Protein AF-A0A378UZX4-F1 (afdb_monomer_lite)

Organism: Mycolicibacterium fortuitum (NCBI:txid1766)

pLDDT: mean 87.44, std 15.06, range [52.16, 98.56]

Sequence (118 aa):
MTPGDQLRADMVAALAHAATEAGRPLEYDERETRTIEHAAAAADRAEQLRALWAAELAGDTRASVAVKIAAELRLCERHVTELLARINPGPGQVKSEQHQRAARARWDRDPLRRRGPA

Secondary structure (DSSP, 8-state):
--HHHHHHHHHHHHHHHHHHHHTS-----HHHHHHHHHHHHHHHHHHHHHHHHHHHHHTT--HHHHHHHHHHHHHHHHHHHHHHTT---SS-----HHHHHHHHHHHTT-GGGS----

Structure (mmCIF, N/CA/C/O backbone):
data_AF-A0A378UZX4-F1
#
_entry.id   AF-A0A378UZX4-F1
#
loop_
_atom_site.group_PDB
_atom_site.id
_atom_site.type_symbol
_atom_site.label_atom_id
_atom_site.label_alt_id
_atom_site.label_comp_id
_atom_site.label_asym_id
_atom_site.label_entity_id
_atom_site.label_seq_id
_atom_site.pdbx_PDB_ins_code
_atom_site.Cartn_x
_atom_site.Cartn_y
_atom_site.Cartn_z
_atom_site.occupancy
_atom_site.B_iso_or_equiv
_atom_site.auth_seq_id
_atom_site.auth_comp_id
_atom_site.auth_asym_id
_atom_site.auth_atom_id
_atom_site.pdbx_PDB_model_num
ATOM 1 N N . MET A 1 1 ? -9.689 -11.599 -2.883 1.00 86.25 1 MET A N 1
ATOM 2 C CA . MET A 1 1 ? -8.578 -10.737 -3.316 1.00 86.25 1 MET A CA 1
ATOM 3 C C . MET A 1 1 ? -8.388 -9.696 -2.237 1.00 86.25 1 MET A C 1
ATOM 5 O O . MET A 1 1 ? -9.366 -9.034 -1.902 1.00 86.25 1 MET A O 1
ATOM 9 N N . THR A 1 2 ? -7.213 -9.642 -1.617 1.00 97.19 2 THR A N 1
ATOM 10 C CA . THR A 1 2 ? -6.923 -8.632 -0.589 1.00 97.19 2 THR A CA 1
ATOM 11 C C . THR A 1 2 ? -6.498 -7.307 -1.238 1.00 97.19 2 THR A C 1
ATOM 13 O O . THR A 1 2 ? -6.175 -7.289 -2.430 1.00 97.19 2 THR A O 1
ATOM 16 N N . PRO A 1 3 ? -6.473 -6.181 -0.504 1.00 97.88 3 PRO A N 1
ATOM 17 C CA . PRO A 1 3 ? -5.925 -4.933 -1.037 1.00 97.88 3 PRO A CA 1
ATOM 18 C C . PRO A 1 3 ? -4.454 -5.040 -1.453 1.00 97.88 3 PRO A C 1
ATOM 20 O O . PRO A 1 3 ? -4.058 -4.420 -2.436 1.00 97.88 3 PRO A O 1
ATOM 23 N N . GLY A 1 4 ? -3.657 -5.857 -0.762 1.00 97.88 4 GLY A N 1
ATOM 24 C CA . GLY A 1 4 ? -2.294 -6.180 -1.170 1.00 97.88 4 GLY A CA 1
ATOM 25 C C . GLY A 1 4 ? -2.237 -6.919 -2.508 1.00 97.88 4 GLY A C 1
ATOM 26 O O . GLY A 1 4 ? -1.431 -6.557 -3.363 1.00 97.88 4 GLY A O 1
ATOM 27 N N . ASP A 1 5 ? -3.120 -7.898 -2.738 1.00 98.38 5 ASP A N 1
ATOM 28 C CA . ASP A 1 5 ? -3.220 -8.585 -4.034 1.00 98.38 5 ASP A CA 1
ATOM 29 C C . ASP A 1 5 ? -3.590 -7.618 -5.165 1.00 98.38 5 ASP A C 1
ATOM 31 O O . ASP A 1 5 ? -2.976 -7.656 -6.233 1.00 98.38 5 ASP A O 1
ATOM 35 N N . GLN A 1 6 ? -4.561 -6.732 -4.920 1.00 98.38 6 GLN A N 1
ATOM 36 C CA . GLN A 1 6 ? -4.964 -5.714 -5.890 1.00 98.38 6 GLN A CA 1
ATOM 37 C C . GLN A 1 6 ? -3.802 -4.768 -6.206 1.00 98.38 6 GLN A C 1
ATOM 39 O O . GLN A 1 6 ? -3.516 -4.529 -7.374 1.00 98.38 6 GLN A O 1
ATOM 44 N N . LEU A 1 7 ? -3.080 -4.296 -5.185 1.00 98.00 7 LEU A N 1
ATOM 45 C CA . LEU A 1 7 ? -1.915 -3.433 -5.372 1.00 98.00 7 LEU A CA 1
ATOM 46 C C . LEU A 1 7 ? -0.854 -4.116 -6.242 1.00 98.00 7 LEU A C 1
ATOM 48 O O . LEU A 1 7 ? -0.331 -3.497 -7.165 1.00 98.00 7 LEU A O 1
ATOM 52 N N . ARG A 1 8 ? -0.548 -5.399 -5.999 1.00 98.06 8 ARG A N 1
ATOM 53 C CA . ARG A 1 8 ? 0.391 -6.146 -6.855 1.00 98.06 8 ARG A CA 1
ATOM 54 C C . ARG A 1 8 ? -0.100 -6.212 -8.301 1.00 98.06 8 ARG A C 1
ATOM 56 O O . ARG A 1 8 ? 0.696 -5.995 -9.213 1.00 98.06 8 ARG A O 1
ATOM 63 N N . ALA A 1 9 ? -1.386 -6.489 -8.510 1.00 97.94 9 ALA A N 1
ATOM 64 C CA . ALA A 1 9 ? -1.979 -6.537 -9.844 1.00 97.94 9 ALA A CA 1
ATOM 65 C C . ALA A 1 9 ? -1.876 -5.182 -10.565 1.00 97.94 9 ALA A C 1
ATOM 67 O O . ALA A 1 9 ? -1.484 -5.141 -11.732 1.00 97.94 9 ALA A O 1
ATOM 68 N N . ASP A 1 10 ? -2.135 -4.080 -9.858 1.00 97.44 10 ASP A N 1
ATOM 69 C CA . ASP A 1 10 ? -2.022 -2.722 -10.396 1.00 97.44 10 ASP A CA 1
ATOM 70 C C . ASP A 1 10 ? -0.577 -2.396 -10.801 1.00 97.44 10 ASP A C 1
ATOM 72 O O . ASP A 1 10 ? -0.341 -1.837 -11.873 1.00 97.44 10 ASP A O 1
ATOM 76 N N . MET A 1 11 ? 0.411 -2.801 -9.994 1.00 97.00 11 MET A N 1
ATOM 77 C CA . MET A 1 11 ? 1.828 -2.607 -10.325 1.00 97.00 11 MET A CA 1
ATOM 78 C C . MET A 1 11 ? 2.262 -3.439 -11.539 1.00 97.00 11 MET A C 1
ATOM 80 O O . MET A 1 11 ? 2.994 -2.943 -12.394 1.00 97.00 11 MET A O 1
ATOM 84 N N . VAL A 1 12 ? 1.785 -4.682 -11.665 1.00 96.56 12 VAL A N 1
ATOM 85 C CA . VAL A 1 12 ? 2.031 -5.514 -12.857 1.00 96.56 12 VAL A CA 1
ATOM 86 C C . VAL A 1 12 ? 1.423 -4.868 -14.103 1.00 96.56 12 VAL A C 1
ATOM 88 O O . VAL A 1 12 ? 2.085 -4.787 -15.139 1.00 96.56 12 VAL A O 1
ATOM 91 N N . ALA A 1 13 ? 0.192 -4.360 -14.005 1.00 96.50 13 ALA A N 1
ATOM 92 C CA . ALA A 1 13 ? -0.466 -3.659 -15.102 1.00 96.50 13 ALA A CA 1
ATOM 93 C C . ALA A 1 13 ? 0.292 -2.379 -15.498 1.00 96.50 13 ALA A C 1
ATOM 95 O O . ALA A 1 13 ? 0.497 -2.127 -16.688 1.00 96.50 13 ALA A O 1
ATOM 96 N N . ALA A 1 14 ? 0.770 -1.608 -14.516 1.00 95.44 14 ALA A N 1
ATOM 97 C CA . ALA A 1 14 ? 1.564 -0.405 -14.750 1.00 95.44 14 ALA A CA 1
ATOM 98 C C . ALA A 1 14 ? 2.893 -0.711 -15.464 1.00 95.44 14 ALA A C 1
ATOM 100 O O . ALA A 1 14 ? 3.254 -0.011 -16.411 1.00 95.44 14 ALA A O 1
ATOM 101 N N . LEU A 1 15 ? 3.601 -1.773 -15.061 1.00 95.19 15 LEU A N 1
ATOM 102 C CA . LEU A 1 15 ? 4.842 -2.209 -15.710 1.00 95.19 15 LEU A CA 1
ATOM 103 C C . LEU A 1 15 ? 4.599 -2.687 -17.149 1.00 95.19 15 LEU A C 1
ATOM 105 O O . LEU A 1 15 ? 5.359 -2.339 -18.051 1.00 95.19 15 LEU A O 1
ATOM 109 N N . ALA A 1 16 ? 3.527 -3.449 -17.382 1.00 95.06 16 ALA A N 1
ATOM 110 C CA . ALA A 1 16 ? 3.164 -3.927 -18.716 1.00 95.06 16 ALA A CA 1
ATOM 111 C C . ALA A 1 16 ? 2.821 -2.770 -19.669 1.00 95.06 16 ALA A C 1
ATOM 113 O O . ALA A 1 16 ? 3.238 -2.765 -20.833 1.00 95.06 16 ALA A O 1
ATOM 114 N N . HIS A 1 17 ? 2.101 -1.762 -19.169 1.00 94.12 17 HIS A N 1
ATOM 115 C CA . HIS A 1 17 ? 1.820 -0.544 -19.922 1.00 94.12 17 HIS A CA 1
ATOM 116 C C . HIS A 1 17 ? 3.115 0.196 -20.283 1.00 94.12 17 HIS A C 1
ATOM 118 O O . HIS A 1 17 ? 3.369 0.458 -21.458 1.00 94.12 17 HIS A O 1
ATOM 124 N N . ALA A 1 18 ? 3.988 0.426 -19.302 1.00 93.75 18 ALA A N 1
ATOM 125 C CA . ALA A 1 18 ? 5.266 1.092 -19.517 1.00 93.75 18 ALA A CA 1
ATOM 126 C C . ALA A 1 18 ? 6.206 0.324 -20.467 1.00 93.75 18 ALA A C 1
ATOM 128 O O . ALA A 1 18 ? 6.911 0.933 -21.272 1.00 93.75 18 ALA A O 1
ATOM 129 N N . ALA A 1 19 ? 6.208 -1.011 -20.415 1.00 92.12 19 ALA A N 1
ATOM 130 C CA . ALA A 1 19 ? 6.962 -1.852 -21.345 1.00 92.12 19 ALA A CA 1
ATOM 131 C C . ALA A 1 19 ? 6.453 -1.701 -22.788 1.00 92.12 19 ALA A C 1
ATOM 133 O O . ALA A 1 19 ? 7.247 -1.639 -23.730 1.00 92.12 19 ALA A O 1
ATOM 134 N N . THR A 1 20 ? 5.131 -1.580 -22.952 1.00 94.50 20 THR A N 1
ATOM 135 C CA . THR A 1 20 ? 4.498 -1.312 -24.250 1.00 94.50 20 THR A CA 1
ATOM 136 C C . THR A 1 20 ? 4.932 0.049 -24.793 1.00 94.50 20 THR A C 1
ATOM 138 O O . THR A 1 20 ? 5.377 0.131 -25.935 1.00 94.50 20 THR A O 1
ATOM 141 N N . GLU A 1 21 ? 4.882 1.102 -23.972 1.00 93.56 21 GLU A N 1
ATOM 142 C CA . GLU A 1 21 ? 5.323 2.447 -24.371 1.00 93.56 21 GLU A CA 1
ATOM 143 C C . GLU A 1 21 ? 6.824 2.510 -24.692 1.00 93.56 21 GLU A C 1
ATOM 145 O O . GLU A 1 21 ? 7.241 3.194 -25.626 1.00 93.56 21 GLU A O 1
ATOM 150 N N . ALA A 1 22 ? 7.650 1.769 -23.950 1.00 91.38 22 ALA A N 1
ATOM 151 C CA . ALA A 1 22 ? 9.093 1.711 -24.167 1.00 91.38 22 ALA A CA 1
ATOM 152 C C . ALA A 1 22 ? 9.506 0.832 -25.364 1.00 91.38 22 ALA A C 1
ATOM 154 O O . ALA A 1 22 ? 10.683 0.837 -25.736 1.00 91.38 22 ALA A O 1
ATOM 155 N N . GLY A 1 23 ? 8.584 0.047 -25.938 1.00 93.69 23 GLY A N 1
ATOM 156 C CA . GLY A 1 23 ? 8.861 -0.885 -27.036 1.00 93.69 23 GLY A CA 1
ATOM 157 C C . GLY A 1 23 ? 9.819 -2.026 -26.667 1.00 93.69 23 GLY A C 1
ATOM 158 O O . GLY A 1 23 ? 10.449 -2.612 -27.547 1.00 93.69 23 GLY A O 1
ATOM 159 N N . ARG A 1 24 ? 9.977 -2.324 -25.372 1.00 89.44 24 ARG A N 1
ATOM 160 C CA . ARG A 1 24 ? 10.872 -3.370 -24.854 1.00 89.44 24 ARG A CA 1
ATOM 161 C C . ARG A 1 24 ? 10.356 -3.910 -23.518 1.00 89.44 24 ARG A C 1
ATOM 163 O O . ARG A 1 24 ? 9.715 -3.156 -22.788 1.00 89.44 24 ARG A O 1
ATOM 170 N N . PRO A 1 25 ? 10.670 -5.166 -23.153 1.00 89.88 25 PRO A N 1
ATOM 171 C CA . PRO A 1 25 ? 10.310 -5.689 -21.840 1.00 89.88 25 PRO A CA 1
ATOM 172 C C . PRO A 1 25 ? 10.970 -4.868 -20.726 1.00 89.88 25 PRO A C 1
ATOM 174 O O . PRO A 1 25 ? 12.130 -4.459 -20.840 1.00 89.88 25 PRO A O 1
ATOM 177 N N . LEU A 1 26 ? 10.212 -4.637 -19.656 1.00 91.94 26 LEU A N 1
ATOM 178 C CA . LEU A 1 26 ? 10.670 -4.022 -18.417 1.00 91.94 26 LEU A CA 1
ATOM 179 C C . LEU A 1 26 ? 10.394 -4.985 -17.267 1.00 91.94 26 LEU A C 1
ATOM 181 O O . LEU A 1 26 ? 9.415 -5.728 -17.292 1.00 91.94 26 LEU A O 1
ATOM 185 N N . GLU A 1 27 ? 11.256 -4.943 -16.262 1.00 91.88 27 GLU A N 1
ATOM 186 C CA . GLU A 1 27 ? 11.160 -5.750 -15.052 1.00 91.88 27 GLU A CA 1
ATOM 187 C C . GLU A 1 27 ? 11.459 -4.853 -13.855 1.00 91.88 27 GLU A C 1
ATOM 189 O O . GLU A 1 27 ? 12.328 -3.980 -13.937 1.00 91.88 27 GLU A O 1
ATOM 194 N N . TYR A 1 28 ? 10.747 -5.074 -12.750 1.00 91.38 28 TYR A N 1
ATOM 195 C CA . TYR A 1 28 ? 11.121 -4.468 -11.479 1.00 91.38 28 TYR A CA 1
ATOM 196 C C . TYR A 1 28 ? 12.413 -5.088 -10.976 1.00 91.38 28 TYR A C 1
ATOM 198 O O . TYR A 1 28 ? 12.582 -6.309 -10.999 1.00 91.38 28 TYR A O 1
ATOM 206 N N . ASP A 1 29 ? 13.308 -4.251 -10.461 1.00 91.12 29 ASP A N 1
ATOM 207 C CA . ASP A 1 29 ? 14.477 -4.771 -9.768 1.00 91.12 29 ASP A CA 1
ATOM 208 C C . ASP A 1 29 ? 14.089 -5.407 -8.413 1.00 91.12 29 ASP A C 1
ATOM 210 O O . ASP A 1 29 ? 12.951 -5.325 -7.931 1.00 91.12 29 ASP A O 1
ATOM 214 N N . GLU A 1 30 ? 15.044 -6.077 -7.765 1.00 91.19 30 GLU A N 1
ATOM 215 C CA . GLU A 1 30 ? 14.804 -6.740 -6.479 1.00 91.19 30 GLU A CA 1
ATOM 216 C C . GLU A 1 30 ? 14.361 -5.749 -5.385 1.00 91.19 30 GLU A C 1
ATOM 218 O O . GLU A 1 30 ? 13.541 -6.079 -4.523 1.00 91.19 30 GLU A O 1
ATOM 223 N N . ARG A 1 31 ? 14.878 -4.514 -5.412 1.00 93.12 31 ARG A N 1
ATOM 224 C CA . ARG A 1 31 ? 14.532 -3.475 -4.434 1.00 93.12 31 ARG A CA 1
ATOM 225 C C . ARG A 1 31 ? 13.099 -3.001 -4.653 1.00 93.12 31 ARG A C 1
ATOM 227 O O . ARG A 1 31 ? 12.370 -2.825 -3.677 1.00 93.12 31 ARG A O 1
ATOM 234 N N . GLU A 1 32 ? 12.698 -2.778 -5.895 1.00 94.06 32 GLU A N 1
ATOM 235 C CA . GLU A 1 32 ? 11.339 -2.399 -6.278 1.00 94.06 32 GLU A CA 1
ATOM 236 C C . GLU A 1 32 ? 10.356 -3.510 -5.930 1.00 94.06 32 GLU A C 1
ATOM 238 O O . GLU A 1 32 ? 9.370 -3.241 -5.254 1.00 94.06 32 GLU A O 1
ATOM 243 N N . THR A 1 33 ? 10.692 -4.762 -6.240 1.00 95.38 33 THR A N 1
ATOM 244 C CA . THR A 1 33 ? 9.887 -5.931 -5.861 1.00 95.38 33 THR A CA 1
ATOM 245 C C . THR A 1 33 ? 9.663 -5.986 -4.347 1.00 95.38 33 THR A C 1
ATOM 247 O O . THR A 1 33 ? 8.527 -6.061 -3.885 1.00 95.38 33 THR A O 1
ATOM 250 N N . ARG A 1 34 ? 10.724 -5.845 -3.538 1.00 96.44 34 ARG A N 1
ATOM 251 C CA . ARG A 1 34 ? 10.593 -5.793 -2.067 1.00 96.44 34 ARG A CA 1
ATOM 252 C C . ARG A 1 34 ? 9.776 -4.589 -1.587 1.00 96.44 34 ARG A C 1
ATOM 254 O O . ARG A 1 34 ? 9.056 -4.689 -0.598 1.00 96.44 34 ARG A O 1
ATOM 261 N N . THR A 1 35 ? 9.888 -3.452 -2.271 1.00 97.06 35 THR A N 1
ATOM 262 C CA . THR A 1 35 ? 9.122 -2.237 -1.952 1.00 97.06 35 THR A CA 1
ATOM 263 C C . THR A 1 35 ? 7.630 -2.448 -2.218 1.00 97.06 35 THR A C 1
ATOM 265 O O . THR A 1 35 ? 6.815 -2.072 -1.377 1.00 97.06 35 THR A O 1
ATOM 268 N N . ILE A 1 36 ? 7.279 -3.106 -3.329 1.00 97.69 36 ILE A N 1
ATOM 269 C CA . ILE A 1 36 ? 5.903 -3.499 -3.668 1.00 97.69 36 ILE A CA 1
ATOM 270 C C . ILE A 1 36 ? 5.352 -4.457 -2.610 1.00 97.69 36 ILE A C 1
ATOM 272 O O . ILE A 1 36 ? 4.254 -4.234 -2.111 1.00 97.69 36 ILE A O 1
ATOM 276 N N . GLU A 1 37 ? 6.122 -5.467 -2.199 1.00 98.25 37 GLU A N 1
ATOM 277 C CA . GLU A 1 37 ? 5.685 -6.412 -1.162 1.00 98.25 37 GLU A CA 1
ATOM 278 C C . GLU A 1 37 ? 5.427 -5.734 0.189 1.00 98.25 37 GLU A C 1
ATOM 280 O O . GLU A 1 37 ? 4.425 -6.009 0.850 1.00 98.25 37 GLU A O 1
ATOM 285 N N . HIS A 1 38 ? 6.283 -4.793 0.595 1.00 98.12 38 HIS A N 1
ATOM 286 C CA . HIS A 1 38 ? 6.046 -4.013 1.809 1.00 98.12 38 HIS A CA 1
ATOM 287 C C . HIS A 1 38 ? 4.805 -3.116 1.693 1.00 98.12 38 HIS A C 1
ATOM 289 O O . HIS A 1 38 ? 4.050 -2.997 2.660 1.00 98.12 38 HIS A O 1
ATOM 295 N N . ALA A 1 39 ? 4.567 -2.515 0.523 1.00 98.38 39 ALA A N 1
ATOM 296 C CA . ALA A 1 39 ? 3.374 -1.709 0.280 1.00 98.38 39 ALA A CA 1
ATOM 297 C C . ALA A 1 39 ? 2.104 -2.574 0.317 1.00 98.38 39 ALA A C 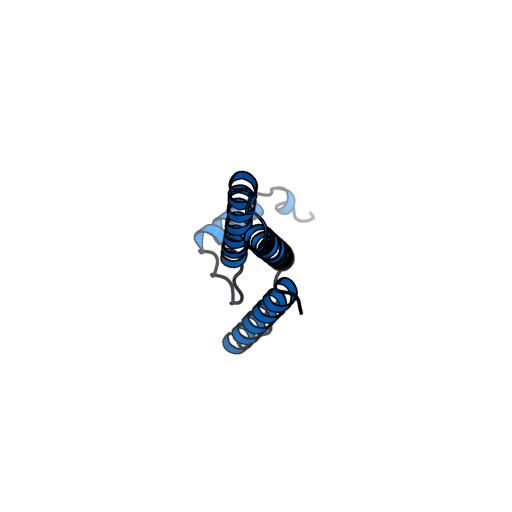1
ATOM 299 O O . ALA A 1 39 ? 1.127 -2.197 0.962 1.00 98.38 39 ALA A O 1
ATOM 300 N N . ALA A 1 40 ? 2.138 -3.764 -0.288 1.00 98.38 40 ALA A N 1
ATOM 301 C CA . ALA A 1 40 ? 1.041 -4.726 -0.253 1.00 98.38 40 ALA A CA 1
ATOM 302 C C . ALA A 1 40 ? 0.716 -5.162 1.187 1.00 98.38 40 ALA A C 1
ATOM 304 O O . ALA A 1 40 ? -0.437 -5.093 1.610 1.00 98.38 40 ALA A O 1
ATOM 305 N N . ALA A 1 41 ? 1.734 -5.507 1.982 1.00 98.38 41 ALA A N 1
ATOM 306 C CA . ALA A 1 41 ? 1.546 -5.879 3.384 1.00 98.38 41 ALA A CA 1
ATOM 307 C C . ALA A 1 41 ? 0.963 -4.731 4.234 1.00 98.38 41 ALA A C 1
ATOM 309 O O . ALA A 1 41 ? 0.151 -4.964 5.132 1.00 98.38 41 ALA A O 1
ATOM 310 N N . ALA A 1 42 ? 1.358 -3.483 3.959 1.00 98.44 42 ALA A N 1
ATOM 311 C CA . ALA A 1 42 ? 0.788 -2.310 4.617 1.00 98.44 42 ALA A CA 1
ATOM 312 C C . ALA A 1 42 ? -0.677 -2.069 4.209 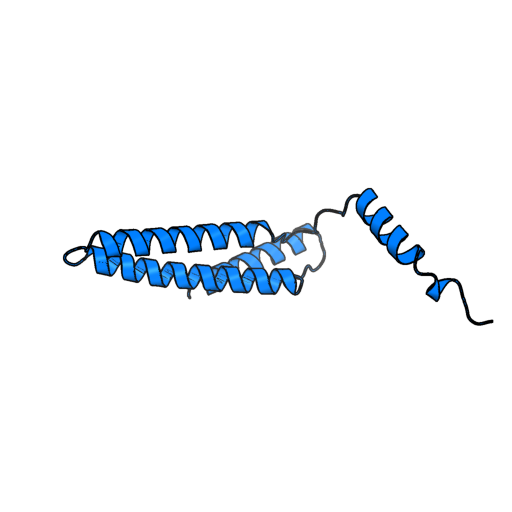1.00 98.44 42 ALA A C 1
ATOM 314 O O . ALA A 1 42 ? -1.492 -1.716 5.063 1.00 98.44 42 ALA A O 1
ATOM 315 N N . ALA A 1 43 ? -1.030 -2.310 2.943 1.00 98.56 43 ALA A N 1
ATOM 316 C CA . ALA A 1 43 ? -2.407 -2.232 2.458 1.00 98.56 43 ALA A CA 1
ATOM 317 C C . ALA A 1 43 ? -3.309 -3.299 3.107 1.00 98.56 43 ALA A C 1
ATOM 319 O O . ALA A 1 43 ? -4.408 -2.978 3.559 1.00 98.56 43 ALA A O 1
ATOM 320 N N . ASP A 1 44 ? -2.827 -4.537 3.241 1.00 98.56 44 ASP A N 1
ATOM 321 C CA . ASP A 1 44 ? -3.555 -5.607 3.936 1.00 98.56 44 ASP A CA 1
ATOM 322 C C . ASP A 1 44 ? -3.772 -5.282 5.419 1.00 98.56 44 ASP A C 1
ATOM 324 O O . ASP A 1 44 ? -4.855 -5.498 5.968 1.00 98.56 44 ASP A O 1
ATOM 328 N N . ARG A 1 45 ? -2.761 -4.705 6.081 1.00 98.44 45 ARG A N 1
ATOM 329 C CA . ARG A 1 45 ? -2.891 -4.259 7.474 1.00 98.44 45 ARG A CA 1
ATOM 330 C C . ARG A 1 45 ? -3.889 -3.113 7.618 1.00 98.44 45 ARG A C 1
ATOM 332 O O . ARG A 1 45 ? -4.671 -3.115 8.567 1.00 98.44 45 ARG A O 1
ATOM 339 N N . ALA A 1 46 ? -3.890 -2.159 6.686 1.00 98.38 46 ALA A N 1
ATOM 340 C CA . ALA A 1 46 ? -4.881 -1.088 6.664 1.00 98.38 46 ALA A CA 1
ATOM 341 C C . ALA A 1 46 ? -6.304 -1.661 6.589 1.00 98.38 46 ALA A C 1
ATOM 343 O O . ALA A 1 46 ? -7.186 -1.203 7.310 1.00 98.38 46 ALA A O 1
ATOM 344 N N . GLU A 1 47 ? -6.518 -2.710 5.796 1.00 98.44 47 GLU A N 1
ATOM 345 C CA . GLU A 1 47 ? -7.823 -3.365 5.688 1.00 98.44 47 GLU A CA 1
ATOM 346 C C . GLU A 1 47 ? -8.272 -4.031 6.990 1.00 98.44 47 GLU A C 1
ATOM 348 O O . GLU A 1 47 ? -9.401 -3.838 7.441 1.00 98.44 47 GLU A O 1
ATOM 353 N N . GLN A 1 48 ? -7.362 -4.740 7.659 1.00 98.19 48 GLN A N 1
ATOM 354 C CA . GLN A 1 48 ? -7.631 -5.311 8.981 1.00 98.19 48 GLN A CA 1
ATOM 355 C C . GLN A 1 48 ? -8.004 -4.219 9.996 1.00 98.19 48 GLN A C 1
ATOM 357 O O . GLN A 1 48 ? -8.949 -4.376 10.770 1.00 98.19 48 GLN A O 1
ATOM 362 N N . LEU A 1 49 ? -7.299 -3.085 9.971 1.00 98.19 49 LEU A N 1
ATOM 363 C CA . LEU A 1 49 ? -7.582 -1.942 10.841 1.00 98.19 49 LEU A CA 1
ATOM 364 C C . LEU A 1 49 ? -8.920 -1.275 10.515 1.00 98.19 49 LEU A C 1
ATOM 366 O O . LEU A 1 49 ? -9.610 -0.859 11.443 1.00 98.19 49 LEU A O 1
ATOM 370 N N . ARG A 1 50 ? -9.328 -1.204 9.241 1.00 98.06 50 ARG A N 1
ATOM 371 C CA . ARG A 1 50 ? -10.664 -0.715 8.854 1.00 98.06 50 ARG A CA 1
ATOM 372 C C . ARG A 1 50 ? -11.768 -1.608 9.400 1.00 98.06 50 ARG A C 1
ATOM 374 O O . ARG A 1 50 ? -12.755 -1.087 9.915 1.00 98.06 50 ARG A O 1
ATOM 381 N N . ALA A 1 51 ? -11.585 -2.927 9.355 1.00 97.38 51 ALA A N 1
ATOM 382 C CA . ALA A 1 51 ? -12.538 -3.863 9.942 1.00 97.38 51 ALA A CA 1
ATOM 383 C C . ALA A 1 51 ? -12.650 -3.674 11.468 1.00 97.38 51 ALA A C 1
ATOM 385 O O . ALA A 1 51 ? -13.755 -3.605 12.006 1.00 97.38 51 ALA A O 1
ATOM 386 N N . LEU A 1 52 ? -11.517 -3.510 12.163 1.00 97.06 52 LEU A N 1
ATOM 387 C CA . LEU A 1 52 ? -11.494 -3.225 13.604 1.00 97.06 52 LEU A CA 1
ATOM 388 C C . LEU A 1 52 ? -12.117 -1.868 13.945 1.00 97.06 52 LEU A C 1
ATOM 390 O O . LEU A 1 52 ? -12.851 -1.757 14.923 1.00 97.06 52 LEU A O 1
ATOM 394 N N . TRP A 1 53 ? -11.846 -0.844 13.137 1.00 96.94 53 TRP A N 1
ATOM 395 C CA . TRP A 1 53 ? -12.447 0.479 13.276 1.00 96.94 53 TRP A CA 1
ATOM 396 C C . TRP A 1 53 ? -13.970 0.406 13.155 1.00 96.94 53 TRP A C 1
ATOM 398 O O . TRP A 1 53 ? -14.677 0.918 14.018 1.00 96.94 53 TRP A O 1
ATOM 408 N N . ALA A 1 54 ? -14.476 -0.275 12.124 1.00 96.81 54 ALA A N 1
ATOM 409 C CA . ALA A 1 54 ? -15.907 -0.465 11.924 1.00 96.81 54 ALA A CA 1
ATOM 410 C C . ALA A 1 54 ? -16.555 -1.220 13.096 1.00 96.81 54 ALA A C 1
ATOM 412 O O . ALA A 1 54 ? -17.622 -0.824 13.560 1.00 96.81 54 ALA A O 1
ATOM 413 N N . ALA A 1 55 ? -15.894 -2.259 13.615 1.00 96.44 55 ALA A N 1
ATOM 414 C CA . ALA A 1 55 ? -16.369 -2.998 14.782 1.00 96.44 55 ALA A CA 1
ATOM 415 C C . ALA A 1 55 ? -16.402 -2.134 16.056 1.00 96.44 55 ALA A C 1
ATOM 417 O O . ALA A 1 55 ? -17.372 -2.196 16.807 1.00 96.44 55 ALA A O 1
ATOM 418 N N . GLU A 1 56 ? -15.380 -1.304 16.291 1.00 96.31 56 GLU A N 1
ATOM 419 C CA . GLU A 1 56 ? -15.346 -0.395 17.445 1.00 96.31 56 GLU A CA 1
ATOM 420 C C . GLU A 1 56 ? -16.458 0.661 17.363 1.00 96.31 56 GLU A C 1
ATOM 422 O O . GLU A 1 56 ? -17.097 0.937 18.376 1.00 96.31 56 GLU A O 1
ATOM 427 N N . LEU A 1 57 ? -16.723 1.202 16.166 1.00 94.75 57 LEU A N 1
ATOM 428 C CA . LEU A 1 57 ? -17.805 2.168 15.936 1.00 94.75 57 LEU A CA 1
ATOM 429 C C . LEU A 1 57 ? -19.210 1.565 16.061 1.00 94.75 57 LEU A C 1
ATOM 431 O O . LEU A 1 57 ? -20.157 2.291 16.347 1.00 94.75 57 LEU A O 1
ATOM 435 N N . ALA A 1 58 ? -19.364 0.262 15.816 1.00 95.31 58 ALA A N 1
ATOM 436 C CA . ALA A 1 58 ? -20.650 -0.424 15.936 1.00 95.31 58 ALA A CA 1
ATOM 437 C C . ALA A 1 58 ? -21.030 -0.755 17.393 1.00 95.31 58 ALA A C 1
ATOM 439 O O . ALA A 1 58 ? -22.196 -1.034 17.666 1.00 95.31 58 ALA A O 1
ATOM 440 N N . GLY A 1 59 ? -20.060 -0.760 18.315 1.00 92.38 59 GLY A N 1
ATOM 441 C CA . GLY A 1 59 ? -20.289 -0.954 19.750 1.00 92.38 59 GLY A CA 1
ATOM 442 C C . GLY A 1 59 ? -20.419 0.364 20.520 1.00 92.38 59 GLY A C 1
ATOM 443 O O . GLY A 1 59 ? -20.691 1.419 19.953 1.00 92.38 59 GLY A O 1
ATOM 444 N N . ASP A 1 60 ? -20.127 0.329 21.823 1.00 89.75 60 ASP A N 1
ATOM 445 C CA . ASP A 1 60 ? -20.161 1.514 22.705 1.00 89.75 60 ASP A CA 1
ATOM 446 C C . ASP A 1 60 ? -19.086 2.573 22.386 1.00 89.75 60 ASP A C 1
ATOM 448 O O . ASP A 1 60 ? -19.032 3.613 23.038 1.00 89.75 60 ASP A O 1
ATOM 452 N N . THR A 1 61 ? -18.222 2.323 21.396 1.00 90.81 61 THR A N 1
ATOM 453 C CA . THR A 1 61 ? -17.161 3.219 20.919 1.00 90.81 61 THR A CA 1
ATOM 454 C C . THR A 1 61 ? -16.294 3.803 22.037 1.00 90.81 61 THR A C 1
ATOM 456 O O . THR A 1 61 ? -16.500 4.903 22.557 1.00 90.81 61 THR A O 1
ATOM 459 N N . ARG A 1 62 ? -15.200 3.118 22.358 1.00 95.94 62 ARG A N 1
ATOM 460 C CA . ARG A 1 62 ? -14.192 3.643 23.281 1.00 95.94 62 ARG A CA 1
ATOM 461 C C . ARG A 1 62 ? -13.312 4.631 22.529 1.00 95.94 62 ARG A C 1
ATOM 463 O O . ARG A 1 62 ? -12.415 4.241 21.781 1.00 95.94 62 ARG A O 1
ATOM 470 N N . ALA A 1 63 ? -13.515 5.924 22.775 1.00 94.50 63 ALA A N 1
ATOM 471 C CA . ALA A 1 63 ? -12.803 7.005 22.084 1.00 94.50 63 ALA A CA 1
ATOM 472 C C . ALA A 1 63 ? -11.268 6.832 22.072 1.00 94.50 63 ALA A C 1
ATOM 474 O O . ALA A 1 63 ? -10.616 7.079 21.059 1.00 94.50 63 ALA A O 1
ATOM 475 N N . SER A 1 64 ? -10.678 6.349 23.170 1.00 96.00 64 SER A N 1
ATOM 476 C CA . SER A 1 64 ? -9.232 6.110 23.268 1.00 96.00 64 SER A CA 1
ATOM 477 C C . SER A 1 64 ? -8.731 4.960 22.386 1.00 96.00 64 SER A C 1
ATOM 479 O O . SER A 1 64 ? -7.580 4.986 21.951 1.00 96.00 64 SER A O 1
ATOM 481 N N . VAL A 1 65 ? -9.570 3.957 22.116 1.00 95.94 65 VAL A N 1
ATOM 482 C CA . VAL A 1 65 ? -9.271 2.843 21.206 1.00 95.94 65 VAL A CA 1
ATOM 483 C C . VAL A 1 65 ? -9.461 3.296 19.767 1.00 95.94 65 VAL A C 1
ATOM 485 O O . VAL A 1 65 ? -8.554 3.117 18.956 1.00 95.94 65 VAL A O 1
ATOM 488 N N . ALA A 1 66 ? -10.575 3.974 19.482 1.00 95.81 66 ALA A N 1
ATOM 489 C CA . ALA A 1 66 ? -10.849 4.550 18.174 1.00 95.81 66 ALA A CA 1
ATOM 490 C C . ALA A 1 66 ? -9.666 5.423 17.714 1.00 95.81 66 ALA A C 1
ATOM 492 O O . ALA A 1 66 ? -9.039 5.135 16.695 1.00 95.81 66 ALA A O 1
ATOM 493 N N . VAL A 1 67 ? -9.258 6.424 18.500 1.00 97.38 67 VAL A N 1
ATOM 494 C CA . VAL A 1 67 ? -8.149 7.324 18.125 1.00 97.38 67 VAL A CA 1
ATOM 495 C C . VAL A 1 67 ? -6.860 6.567 17.769 1.00 97.38 67 VAL A C 1
ATOM 497 O O . VAL A 1 67 ? -6.176 6.961 16.823 1.00 97.38 67 VAL A O 1
ATOM 500 N N . LYS A 1 68 ? -6.544 5.465 18.465 1.00 98.00 68 LYS A N 1
ATOM 501 C CA . LYS A 1 68 ? -5.370 4.626 18.164 1.00 98.00 68 LYS A CA 1
ATOM 502 C C . LYS A 1 68 ? -5.510 3.902 16.828 1.00 98.00 68 LYS A C 1
ATOM 504 O O . LYS A 1 68 ? -4.579 3.943 16.030 1.00 98.00 68 LYS A O 1
ATOM 509 N N . ILE A 1 69 ? -6.668 3.294 16.565 1.00 98.12 69 ILE A N 1
ATOM 510 C CA . ILE A 1 69 ? -6.932 2.613 15.290 1.00 98.12 69 ILE A CA 1
ATOM 511 C C . ILE A 1 69 ? -6.857 3.618 14.134 1.00 98.12 69 ILE A C 1
ATOM 513 O O . ILE A 1 69 ? -6.172 3.367 13.147 1.00 98.12 69 ILE A O 1
ATOM 517 N N . ALA A 1 70 ? -7.483 4.790 14.276 1.00 97.81 70 ALA A N 1
ATOM 518 C CA . ALA A 1 70 ? -7.428 5.838 13.258 1.00 97.81 70 ALA A CA 1
ATOM 519 C C . ALA A 1 70 ? -6.001 6.350 13.013 1.00 97.81 70 ALA A C 1
ATOM 521 O O . ALA A 1 70 ? -5.644 6.671 11.880 1.00 97.81 70 ALA A O 1
ATOM 522 N N . ALA A 1 71 ? -5.181 6.458 14.061 1.00 98.38 71 ALA A N 1
ATOM 523 C CA . ALA A 1 71 ? -3.782 6.842 13.918 1.00 98.38 71 ALA A CA 1
ATOM 524 C C . ALA A 1 71 ? -2.984 5.793 13.133 1.00 98.38 71 ALA A C 1
ATOM 526 O O . ALA A 1 71 ? -2.279 6.159 12.194 1.00 98.38 71 ALA A O 1
ATOM 527 N N . GLU A 1 72 ? -3.139 4.511 13.468 1.00 98.44 72 GLU A N 1
ATOM 528 C CA . GLU A 1 72 ? -2.448 3.420 12.777 1.00 98.44 72 GLU A CA 1
ATOM 529 C C . GLU A 1 72 ? -2.907 3.279 11.319 1.00 98.44 72 GLU A C 1
ATOM 531 O O . GLU A 1 72 ? -2.088 3.063 10.426 1.00 98.44 72 GLU A O 1
ATOM 536 N N . LEU A 1 73 ? -4.201 3.486 11.049 1.00 98.19 73 LEU A N 1
ATOM 537 C CA . LEU A 1 73 ? -4.739 3.464 9.691 1.00 98.19 73 LEU A CA 1
ATOM 538 C C . LEU A 1 73 ? -4.075 4.536 8.814 1.00 98.19 73 LEU A C 1
ATOM 540 O O . LEU A 1 73 ? -3.546 4.219 7.750 1.00 98.19 73 LEU A O 1
ATOM 544 N N . ARG A 1 74 ? -4.001 5.782 9.304 1.00 98.31 74 ARG A N 1
ATOM 545 C CA . ARG A 1 74 ? -3.311 6.875 8.595 1.00 98.31 74 ARG A CA 1
ATOM 546 C C . ARG A 1 74 ? -1.823 6.593 8.390 1.00 98.31 74 ARG A C 1
ATOM 548 O O . ARG A 1 74 ? -1.263 6.999 7.374 1.00 98.31 74 ARG A O 1
ATOM 555 N N . LEU A 1 75 ? -1.168 5.9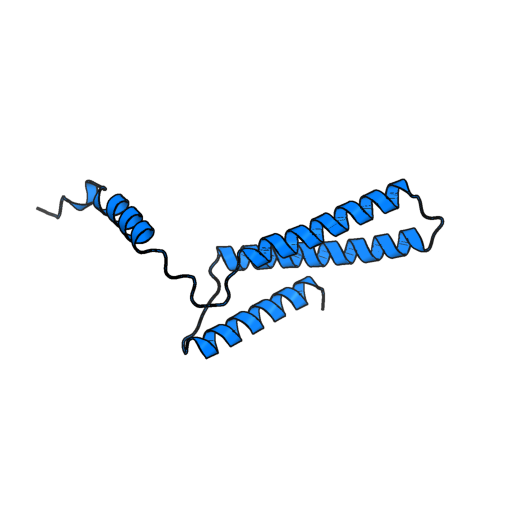28 9.345 1.00 98.44 75 LEU A N 1
ATOM 556 C CA . LEU A 1 75 ? 0.235 5.530 9.206 1.00 98.44 75 LEU A CA 1
ATOM 557 C C . LEU A 1 75 ? 0.412 4.500 8.089 1.00 98.44 75 LEU A C 1
ATOM 559 O O . LEU A 1 75 ? 1.307 4.675 7.264 1.00 98.44 75 LEU A O 1
ATOM 563 N N . CYS A 1 76 ? -0.449 3.482 8.023 1.00 98.19 76 CYS A N 1
ATOM 564 C CA . CYS A 1 76 ? -0.415 2.482 6.956 1.00 98.19 76 CYS A CA 1
ATOM 565 C C . CYS A 1 76 ? -0.667 3.121 5.583 1.00 98.19 76 CYS A C 1
ATOM 567 O O . CYS A 1 76 ? 0.103 2.895 4.654 1.00 98.19 76 CYS A O 1
ATOM 569 N N . GLU A 1 77 ? -1.685 3.975 5.464 1.00 97.50 77 GLU A N 1
ATOM 570 C CA . GLU A 1 77 ? -2.028 4.660 4.208 1.00 97.50 77 GLU A CA 1
ATOM 571 C C . GLU A 1 77 ? -0.900 5.583 3.724 1.00 97.50 77 GLU A C 1
ATOM 573 O O . GLU A 1 77 ? -0.528 5.575 2.543 1.00 97.50 77 GLU A O 1
ATOM 578 N N . ARG A 1 78 ? -0.283 6.328 4.650 1.00 98.31 78 ARG A N 1
ATOM 579 C CA . ARG A 1 78 ? 0.900 7.134 4.343 1.00 98.31 78 ARG A CA 1
ATOM 580 C C . ARG A 1 78 ? 2.066 6.254 3.903 1.00 98.31 78 ARG A C 1
ATOM 582 O O . ARG A 1 78 ? 2.720 6.578 2.917 1.00 98.31 78 ARG A O 1
ATOM 589 N N . HIS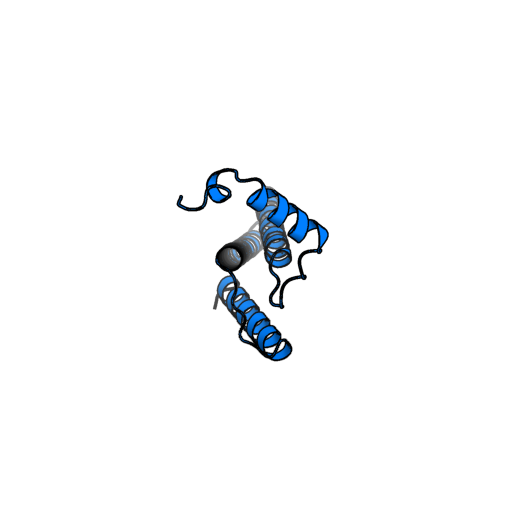 A 1 79 ? 2.317 5.146 4.598 1.00 97.94 79 HIS A N 1
ATOM 590 C CA . HIS A 1 79 ? 3.430 4.258 4.283 1.00 97.94 79 HIS A CA 1
ATOM 591 C C . HIS A 1 79 ? 3.298 3.635 2.889 1.00 97.94 79 HIS A C 1
ATOM 593 O O . HIS A 1 79 ? 4.272 3.625 2.139 1.00 97.94 79 HIS A O 1
ATOM 599 N N . VAL A 1 80 ? 2.092 3.198 2.506 1.00 98.06 80 VAL A N 1
ATOM 600 C CA . VAL A 1 80 ? 1.805 2.734 1.139 1.00 98.06 80 VAL A CA 1
ATOM 601 C C . VAL A 1 80 ? 2.169 3.822 0.130 1.00 98.06 80 VAL A C 1
ATOM 603 O O . VAL A 1 80 ? 2.957 3.578 -0.780 1.00 98.06 80 VAL A O 1
ATOM 606 N N . THR A 1 81 ? 1.672 5.044 0.332 1.00 97.12 81 THR A N 1
ATOM 607 C CA . THR A 1 81 ? 1.944 6.179 -0.566 1.00 97.12 81 THR A CA 1
ATOM 608 C C . THR A 1 81 ? 3.445 6.470 -0.687 1.00 97.12 81 THR A C 1
ATOM 610 O O . THR A 1 81 ? 3.963 6.652 -1.787 1.00 97.12 81 THR A O 1
ATOM 613 N N . GLU A 1 82 ? 4.168 6.474 0.435 1.00 97.50 82 GLU A N 1
ATOM 614 C CA . GLU A 1 82 ? 5.613 6.726 0.478 1.00 97.50 82 GLU A CA 1
ATOM 615 C C . GLU A 1 82 ? 6.437 5.641 -0.225 1.00 97.50 82 GLU A C 1
ATOM 617 O O . GLU A 1 82 ? 7.461 5.954 -0.837 1.00 97.50 82 GLU A O 1
ATOM 622 N N . LEU A 1 83 ? 6.031 4.373 -0.120 1.00 96.75 83 LEU A N 1
ATOM 623 C CA . LEU A 1 83 ? 6.699 3.261 -0.794 1.00 96.75 83 LEU A CA 1
ATOM 624 C C . LEU A 1 83 ? 6.440 3.301 -2.302 1.00 96.75 83 LEU A C 1
ATOM 626 O O . LEU A 1 83 ? 7.388 3.190 -3.079 1.00 96.75 83 LEU A O 1
ATOM 630 N N . LEU A 1 84 ? 5.191 3.530 -2.714 1.00 94.69 84 LEU A N 1
ATOM 631 C CA . LEU A 1 84 ? 4.822 3.620 -4.128 1.00 94.69 84 LEU A CA 1
ATOM 632 C C . LEU A 1 84 ? 5.504 4.798 -4.830 1.00 94.69 84 LEU A C 1
ATOM 634 O O . LEU A 1 84 ? 5.972 4.648 -5.953 1.00 94.69 84 LEU A O 1
ATOM 638 N N . ALA A 1 85 ? 5.677 5.931 -4.144 1.00 93.75 85 ALA A N 1
ATOM 639 C CA . ALA A 1 85 ? 6.398 7.087 -4.681 1.00 93.75 85 ALA A CA 1
ATOM 640 C C . ALA A 1 85 ? 7.879 6.808 -5.024 1.00 93.75 85 ALA A C 1
ATOM 642 O O . ALA A 1 85 ? 8.518 7.615 -5.700 1.00 93.75 85 ALA A O 1
ATOM 643 N N . ARG A 1 86 ? 8.453 5.693 -4.547 1.00 91.25 86 ARG A N 1
ATOM 644 C CA . ARG A 1 86 ? 9.844 5.287 -4.822 1.00 91.25 86 ARG A CA 1
ATOM 645 C C . ARG A 1 86 ? 9.978 4.336 -6.008 1.00 91.25 86 ARG A C 1
ATOM 647 O O . ARG A 1 86 ? 11.108 4.036 -6.392 1.00 91.25 86 ARG A O 1
ATOM 654 N N . ILE A 1 87 ? 8.867 3.843 -6.548 1.00 92.75 87 ILE A N 1
ATOM 655 C CA . ILE A 1 87 ? 8.844 2.882 -7.651 1.00 92.75 87 ILE A CA 1
ATOM 656 C C . ILE A 1 87 ? 8.573 3.640 -8.948 1.00 92.75 87 ILE A C 1
ATOM 658 O O . ILE A 1 87 ? 7.676 4.479 -9.007 1.00 92.75 87 ILE A O 1
ATOM 662 N N . ASN A 1 88 ? 9.337 3.337 -9.997 1.00 89.12 88 ASN A N 1
ATOM 663 C CA . ASN A 1 88 ? 9.081 3.867 -11.330 1.00 89.12 88 ASN A CA 1
ATOM 664 C C . ASN A 1 88 ? 8.826 2.706 -12.303 1.00 89.12 88 ASN A C 1
ATOM 666 O O . ASN A 1 88 ? 9.774 2.014 -12.655 1.00 89.12 88 ASN A O 1
ATOM 670 N N . PRO A 1 89 ? 7.582 2.500 -12.771 1.00 82.19 89 PRO A N 1
ATOM 671 C CA . PRO A 1 89 ? 7.271 1.470 -13.766 1.00 82.19 89 PRO A CA 1
ATOM 672 C C . PRO A 1 89 ? 7.918 1.721 -15.138 1.00 82.19 89 PRO A C 1
ATOM 674 O O . PRO A 1 89 ? 8.025 0.804 -15.944 1.00 82.19 89 PRO A O 1
ATOM 677 N N . GLY A 1 90 ? 8.316 2.965 -15.424 1.00 83.25 90 GLY A N 1
ATOM 678 C CA . GLY A 1 90 ? 8.892 3.378 -16.698 1.00 83.25 90 GLY A CA 1
ATOM 679 C C . GLY A 1 90 ? 10.380 3.060 -16.858 1.00 83.25 90 GLY A C 1
ATOM 680 O O . GLY A 1 90 ? 11.050 2.638 -15.912 1.00 83.25 90 GLY A O 1
ATOM 681 N N . PRO A 1 91 ? 10.957 3.341 -18.043 1.00 66.31 91 PRO A N 1
ATOM 682 C CA . PRO A 1 91 ? 12.403 3.406 -18.179 1.00 66.31 91 PRO A CA 1
ATOM 683 C C . PRO A 1 91 ? 12.881 4.487 -17.205 1.00 66.31 91 PRO A C 1
ATOM 685 O O . PRO A 1 91 ? 12.588 5.665 -17.398 1.00 66.31 91 PRO A O 1
ATOM 688 N N . GLY A 1 92 ? 13.524 4.077 -16.108 1.00 64.44 92 GLY A N 1
ATOM 689 C CA . GLY A 1 92 ? 13.956 4.963 -15.027 1.00 64.44 92 GLY A CA 1
ATOM 690 C C . GLY A 1 92 ? 14.565 6.278 -15.524 1.00 64.44 92 GLY A C 1
ATOM 691 O O . GLY A 1 92 ? 15.119 6.330 -16.623 1.00 64.44 92 GLY A O 1
ATOM 692 N N . GLN A 1 93 ? 14.519 7.345 -14.716 1.00 57.78 93 GLN A N 1
ATOM 693 C CA . GLN A 1 93 ? 15.199 8.586 -15.097 1.00 57.78 93 GLN A CA 1
ATOM 694 C C . GLN A 1 93 ? 16.651 8.279 -15.474 1.00 57.78 93 GLN A C 1
ATOM 696 O O . GLN A 1 93 ? 17.387 7.666 -14.692 1.00 57.78 93 GLN A O 1
ATOM 701 N N . VAL A 1 94 ? 17.058 8.697 -16.678 1.00 54.59 94 VAL A N 1
ATOM 702 C CA . VAL A 1 94 ? 18.456 8.631 -17.104 1.00 54.59 94 VAL A CA 1
ATOM 703 C C . VAL A 1 94 ? 19.253 9.338 -16.017 1.00 54.59 94 VAL A C 1
ATOM 705 O O . VAL A 1 94 ? 19.086 10.539 -15.805 1.00 54.59 94 VAL A O 1
ATOM 708 N N . LYS A 1 95 ? 20.071 8.587 -15.264 1.00 54.38 95 LYS A N 1
ATOM 709 C CA . LYS A 1 95 ? 20.928 9.171 -14.227 1.00 54.38 95 LYS A CA 1
ATOM 710 C C . LYS A 1 95 ? 21.660 10.348 -14.861 1.00 54.38 95 LYS A C 1
ATOM 712 O O . LYS A 1 95 ? 22.329 10.138 -15.872 1.00 54.38 95 LYS A O 1
ATOM 717 N N . SER A 1 96 ? 21.534 11.543 -14.278 1.00 57.62 96 SER A N 1
ATOM 718 C CA . SER A 1 96 ? 22.258 12.738 -14.730 1.00 57.62 96 SER A CA 1
ATOM 719 C C . SER A 1 96 ? 23.711 12.374 -15.048 1.00 57.62 96 SER A C 1
ATOM 721 O O . SER A 1 96 ? 24.353 11.648 -14.277 1.00 57.62 96 SER A O 1
ATOM 723 N N . GLU A 1 97 ? 24.223 12.851 -16.185 1.00 56.34 97 GLU A N 1
ATOM 724 C CA . GLU A 1 97 ? 25.586 12.562 -16.647 1.00 56.34 97 GLU A CA 1
ATOM 725 C C . GLU A 1 97 ? 26.629 12.820 -15.553 1.00 56.34 97 GLU A C 1
ATOM 727 O O . GLU A 1 97 ? 27.614 12.092 -15.438 1.00 56.34 97 GLU A O 1
ATOM 732 N N . GLN A 1 98 ? 26.377 13.802 -14.684 1.00 63.12 98 GLN A N 1
ATOM 733 C CA . GLN A 1 98 ? 27.223 14.123 -13.541 1.00 63.12 98 GLN A CA 1
ATOM 734 C C . GLN A 1 98 ? 27.328 12.961 -12.540 1.00 63.12 98 GLN A C 1
ATOM 736 O O . GLN A 1 98 ? 28.428 12.626 -12.098 1.00 63.12 98 GLN A O 1
ATOM 741 N N . HIS A 1 99 ? 26.215 12.295 -12.218 1.00 61.41 99 HIS A N 1
ATOM 742 C CA . HIS A 1 99 ? 26.204 11.138 -11.317 1.00 61.41 99 HIS A CA 1
ATOM 743 C C . HIS A 1 99 ? 26.846 9.904 -11.958 1.00 61.41 99 HIS A C 1
ATOM 745 O O . HIS A 1 99 ? 27.537 9.145 -11.274 1.00 61.41 99 HIS A O 1
ATOM 751 N N . GLN A 1 100 ? 26.684 9.720 -13.272 1.00 69.44 100 GLN A N 1
ATOM 752 C CA . GLN A 1 100 ? 27.373 8.652 -14.001 1.00 69.44 100 GLN A CA 1
ATOM 753 C C . GLN A 1 100 ? 28.889 8.887 -14.038 1.00 69.44 100 GLN A C 1
ATOM 755 O O . GLN A 1 100 ? 29.660 7.964 -13.773 1.00 69.44 100 GLN A O 1
ATOM 760 N N . ARG A 1 101 ? 29.328 10.128 -14.296 1.00 67.81 101 ARG A N 1
ATOM 761 C CA . ARG A 1 101 ? 30.746 10.522 -14.268 1.00 67.81 101 ARG A CA 1
ATOM 762 C C . ARG A 1 101 ? 31.358 10.347 -12.882 1.00 67.81 101 ARG A C 1
ATOM 764 O O . ARG A 1 101 ? 32.462 9.826 -12.789 1.00 67.81 101 ARG A O 1
ATOM 771 N N . ALA A 1 102 ? 30.647 10.714 -11.816 1.00 67.19 102 ALA A N 1
ATOM 772 C CA . ALA A 1 102 ? 31.119 10.516 -10.446 1.00 67.19 102 ALA A CA 1
ATOM 773 C C . ALA A 1 102 ? 31.265 9.026 -10.085 1.00 67.19 102 ALA A C 1
ATOM 775 O O . ALA A 1 102 ? 32.248 8.642 -9.456 1.00 67.19 102 ALA A O 1
ATOM 776 N N . ALA A 1 103 ? 30.329 8.170 -10.514 1.00 65.88 103 ALA A N 1
ATOM 777 C CA . ALA A 1 103 ? 30.429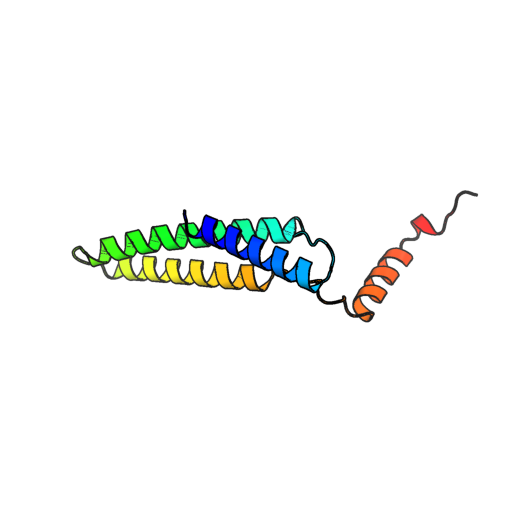 6.723 -10.315 1.00 65.88 103 ALA A CA 1
ATOM 778 C C . ALA A 1 103 ? 31.598 6.107 -11.107 1.00 65.88 103 ALA A C 1
ATOM 780 O O . ALA A 1 103 ? 32.387 5.356 -10.536 1.00 65.88 103 ALA A O 1
ATOM 781 N N . ARG A 1 104 ? 31.768 6.484 -12.384 1.00 71.44 104 ARG A N 1
ATOM 782 C CA . ARG A 1 104 ? 32.913 6.060 -13.214 1.00 71.44 104 ARG A CA 1
ATOM 783 C C . ARG A 1 104 ? 34.241 6.505 -12.606 1.00 71.44 104 ARG A C 1
ATOM 785 O O . ARG A 1 104 ? 35.111 5.675 -12.398 1.00 71.44 104 ARG A O 1
ATOM 792 N N . ALA A 1 105 ? 34.349 7.762 -12.179 1.00 73.44 105 ALA A 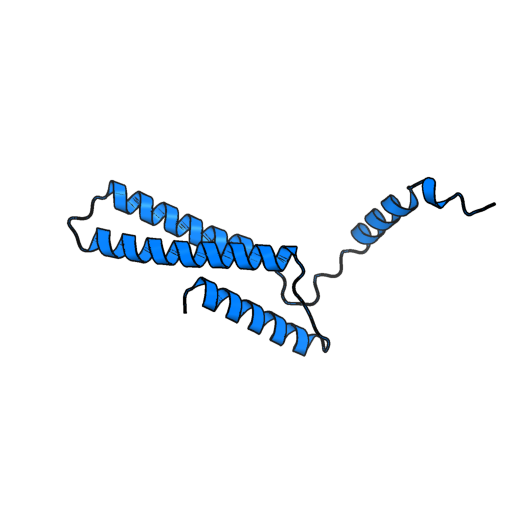N 1
ATOM 793 C CA . ALA A 1 105 ? 35.553 8.283 -11.534 1.00 73.44 105 ALA A CA 1
ATOM 794 C C . ALA A 1 105 ? 35.907 7.566 -10.217 1.00 73.44 105 ALA A C 1
ATOM 796 O O . ALA A 1 105 ? 37.082 7.506 -9.860 1.00 73.44 105 ALA A O 1
ATOM 797 N N . ARG A 1 106 ? 34.919 7.026 -9.485 1.00 63.88 106 ARG A N 1
ATOM 798 C CA . ARG A 1 106 ? 35.164 6.187 -8.298 1.00 63.88 106 ARG A CA 1
ATOM 799 C C . ARG A 1 106 ? 35.700 4.809 -8.681 1.00 63.88 106 ARG A C 1
ATOM 801 O O . ARG A 1 106 ? 36.638 4.354 -8.039 1.00 63.88 106 ARG A O 1
ATOM 808 N N . TRP A 1 107 ? 35.150 4.181 -9.720 1.00 65.31 107 TRP A N 1
ATOM 809 C CA . TRP A 1 107 ? 35.639 2.892 -10.222 1.00 65.31 107 TRP A CA 1
ATOM 810 C C . TRP A 1 107 ? 37.011 2.991 -10.904 1.00 65.31 107 TRP A C 1
ATOM 812 O O . TRP A 1 107 ? 37.859 2.135 -10.682 1.00 65.31 107 TRP A O 1
ATOM 822 N N . ASP A 1 108 ? 37.277 4.061 -11.653 1.00 68.31 108 ASP A N 1
ATOM 823 C CA . ASP A 1 108 ? 38.564 4.306 -12.323 1.00 68.31 108 ASP A CA 1
ATOM 824 C C . ASP A 1 108 ? 39.685 4.709 -11.345 1.00 68.31 108 ASP A C 1
ATOM 826 O O . ASP A 1 108 ? 40.867 4.718 -11.701 1.00 68.31 108 ASP A O 1
ATOM 830 N N . ARG A 1 109 ? 39.320 5.056 -10.102 1.00 63.41 109 ARG A N 1
ATOM 831 C CA . ARG A 1 109 ? 40.254 5.327 -9.001 1.00 63.41 109 ARG A CA 1
ATOM 832 C C . ARG A 1 109 ? 40.734 4.070 -8.283 1.00 63.41 109 ARG A C 1
ATOM 834 O O . ARG A 1 109 ? 41.637 4.205 -7.462 1.00 63.41 109 ARG A O 1
ATOM 841 N N . ASP A 1 110 ? 40.167 2.897 -8.566 1.00 59.16 110 ASP A N 1
ATOM 842 C CA . ASP A 1 110 ? 40.617 1.648 -7.956 1.00 59.16 110 ASP A CA 1
ATOM 843 C C . ASP A 1 110 ? 41.998 1.245 -8.528 1.00 59.16 110 ASP A C 1
ATOM 845 O O . ASP A 1 110 ? 42.105 0.890 -9.711 1.00 59.16 110 ASP A O 1
ATOM 849 N N . PRO A 1 111 ? 43.092 1.319 -7.741 1.00 57.41 111 PRO A N 1
ATOM 850 C CA . PRO A 1 111 ? 44.448 1.087 -8.241 1.00 57.41 111 PRO A CA 1
ATOM 851 C C . PRO A 1 111 ? 44.670 -0.357 -8.705 1.00 57.41 111 PRO A C 1
ATOM 853 O O . PRO A 1 111 ? 45.588 -0.618 -9.486 1.00 57.41 111 PRO A O 1
ATOM 856 N N . LEU A 1 112 ? 43.828 -1.290 -8.247 1.00 58.38 112 LEU A N 1
ATOM 857 C CA . LEU A 1 112 ? 43.947 -2.723 -8.513 1.00 58.38 112 LEU A CA 1
ATOM 858 C C . LEU A 1 112 ? 43.725 -3.093 -9.985 1.00 58.38 112 LEU A C 1
ATOM 860 O O . LEU A 1 112 ? 44.176 -4.153 -10.407 1.00 58.38 112 LEU A O 1
ATOM 864 N N . ARG A 1 113 ? 43.104 -2.220 -10.791 1.00 56.91 113 ARG A N 1
ATOM 865 C CA . ARG A 1 113 ? 42.861 -2.478 -12.221 1.00 56.91 113 ARG A CA 1
ATOM 866 C C . ARG A 1 113 ? 43.886 -1.844 -13.170 1.00 56.91 113 ARG A C 1
ATOM 868 O O . ARG A 1 113 ? 43.896 -2.172 -14.351 1.00 56.91 113 ARG A O 1
ATOM 875 N N . ARG A 1 114 ? 44.765 -0.956 -12.678 1.00 55.03 114 ARG A N 1
ATOM 876 C CA . ARG A 1 114 ? 45.843 -0.339 -13.485 1.00 55.03 114 ARG A CA 1
ATOM 877 C C . ARG A 1 114 ? 47.061 -1.244 -13.683 1.00 55.03 114 ARG A C 1
ATOM 879 O O . ARG A 1 114 ? 47.872 -0.969 -14.560 1.00 55.03 114 ARG A O 1
ATOM 886 N N . ARG A 1 115 ? 47.191 -2.320 -12.904 1.00 59.19 115 ARG A N 1
ATOM 887 C CA . ARG A 1 115 ? 48.139 -3.406 -13.182 1.00 59.19 115 ARG A CA 1
ATOM 888 C C . ARG A 1 115 ? 47.434 -4.456 -14.040 1.00 59.19 115 ARG A C 1
ATOM 890 O O . ARG A 1 115 ? 46.799 -5.361 -13.512 1.00 59.19 115 ARG A O 1
ATOM 897 N N . GLY A 1 116 ? 47.516 -4.303 -15.361 1.00 56.28 116 GLY A N 1
ATOM 898 C CA . GLY A 1 116 ? 47.313 -5.435 -16.270 1.00 56.28 116 GLY A CA 1
ATOM 899 C C . GLY A 1 116 ? 48.371 -6.521 -16.012 1.00 56.28 116 GLY A C 1
ATOM 900 O O . GLY A 1 116 ? 49.386 -6.219 -15.374 1.00 56.28 116 GLY A O 1
ATOM 901 N N . PRO A 1 117 ? 48.148 -7.777 -16.446 1.00 54.22 117 PRO A N 1
ATOM 902 C CA . PRO A 1 117 ? 49.173 -8.806 -16.337 1.00 54.22 117 PRO A CA 1
ATOM 903 C C . PRO A 1 117 ? 50.403 -8.365 -17.143 1.00 54.22 117 PRO A C 1
ATOM 905 O O . PRO A 1 117 ? 50.254 -7.721 -18.183 1.00 54.22 117 PRO A O 1
ATOM 908 N N . ALA A 1 118 ? 51.574 -8.643 -16.571 1.00 52.16 118 ALA A N 1
ATOM 909 C CA . ALA A 1 118 ? 52.892 -8.198 -17.021 1.00 52.16 118 ALA A CA 1
ATOM 910 C C . ALA A 1 118 ? 53.212 -8.560 -18.478 1.00 52.16 118 ALA A C 1
ATOM 912 O O . ALA A 1 118 ? 52.750 -9.631 -18.934 1.00 52.16 118 ALA A O 1
#

Radius of gyration: 22.28 Å; chains: 1; bounding box: 74×25×50 Å

Foldseek 3Di:
DAQLVVLVVVLVVLLVVQCVVVVHHDDDDPLLVVLSNLLSVLRNVLVVLVVVLVVCVVPPNDPVVNVVSVVSNVVSVVSSVVSVVPDDSHPPDPPPVVVVVVVVVVVVPPVVVVDDPD